Protein AF-A0A1G9TFS1-F1 (afdb_monomer_lite)

Sequence (58 aa):
MKNCEELAERVKHLEKQLKEIQSHCSHVFFETSESDVRTCIKCSYTETVFYRFPQKQS

Organism: NCBI:txid459525

Foldseek 3Di:
DVVVVVVVVVVVVVVVVLVVVVVPDPFDWDDDPPAQWTAGPPSRDIDGHPDDDDPPDD

Secondary structure (DSSP, 8-state):
-HHHHHHHHHHHHHHHHHHHHHHH----B---TT-SEEEBTTT--EEE----PPP---

Radius of gyration: 17.08 Å; chains: 1; bounding box: 48×22×40 Å

pLDDT: mean 82.31, std 14.43, range [45.56, 97.06]

Structure (mmCIF, N/CA/C/O backbone):
data_AF-A0A1G9TFS1-F1
#
_entry.id   AF-A0A1G9TFS1-F1
#
loop_
_atom_site.group_PDB
_atom_site.id
_atom_site.type_symbol
_atom_site.label_atom_id
_atom_site.label_alt_id
_atom_site.label_comp_id
_atom_site.label_asym_id
_atom_site.label_entity_id
_atom_site.label_seq_id
_atom_site.pdbx_PDB_ins_code
_atom_site.Cartn_x
_atom_site.Cartn_y
_atom_site.Cartn_z
_atom_site.occupancy
_atom_site.B_iso_or_equiv
_atom_site.auth_seq_id
_atom_site.auth_comp_id
_atom_site.auth_asym_id
_atom_site.auth_atom_id
_atom_site.pdbx_PDB_model_num
ATOM 1 N N . MET A 1 1 ? -15.740 14.575 21.257 1.00 57.31 1 MET A N 1
ATOM 2 C CA . MET A 1 1 ? -14.892 13.371 21.097 1.00 57.31 1 MET A CA 1
ATOM 3 C C . MET A 1 1 ? -15.456 12.344 20.109 1.00 57.31 1 MET A C 1
ATOM 5 O O . MET A 1 1 ? -14.649 11.795 19.381 1.00 57.31 1 MET A O 1
ATOM 9 N N . LYS A 1 2 ? -16.786 12.164 19.975 1.00 62.66 2 LYS A N 1
ATOM 10 C CA . LYS A 1 2 ? -17.420 11.210 19.027 1.00 62.66 2 LYS A CA 1
ATOM 11 C C . LYS A 1 2 ? -16.907 11.259 17.573 1.00 62.66 2 LYS A C 1
ATOM 13 O O . LYS A 1 2 ? -16.663 10.230 16.968 1.00 62.66 2 LYS A O 1
ATOM 18 N N . ASN A 1 3 ? -16.666 12.458 17.043 1.00 75.56 3 ASN A N 1
ATOM 19 C CA . ASN A 1 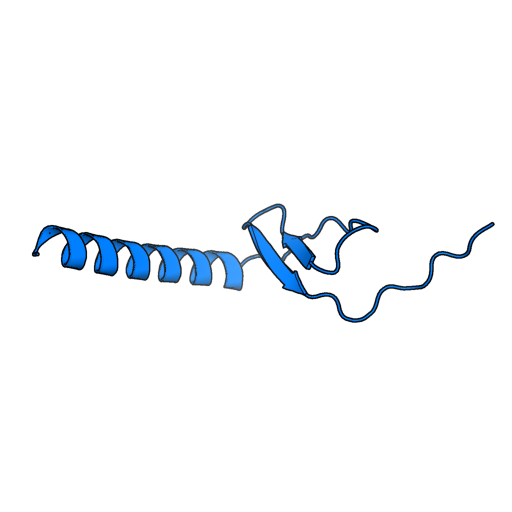3 ? -16.244 12.647 15.648 1.00 75.56 3 ASN A CA 1
ATOM 20 C C . ASN A 1 3 ? -14.821 12.104 15.366 1.00 75.56 3 ASN A C 1
ATOM 22 O O . ASN A 1 3 ? -14.518 11.665 14.262 1.00 75.56 3 ASN A O 1
ATOM 26 N N . CYS A 1 4 ? -13.939 12.094 16.376 1.00 85.81 4 CYS A N 1
ATOM 27 C CA . CYS A 1 4 ? -12.595 11.524 16.236 1.00 85.81 4 CYS A CA 1
ATOM 28 C C . CYS A 1 4 ? -12.622 9.991 16.206 1.00 85.81 4 CYS A C 1
ATOM 30 O O . CYS A 1 4 ? -11.821 9.384 15.502 1.00 85.81 4 CYS A O 1
ATOM 32 N N . GLU A 1 5 ? -13.535 9.370 16.955 1.00 91.75 5 GLU A N 1
ATOM 33 C CA . GLU A 1 5 ? -13.697 7.912 16.997 1.00 91.75 5 GLU A CA 1
ATOM 34 C C . GLU A 1 5 ? -14.292 7.394 15.682 1.00 91.75 5 GLU A C 1
ATOM 36 O O . GLU A 1 5 ? -13.777 6.440 15.104 1.00 91.75 5 GLU A O 1
ATOM 41 N N . GLU A 1 6 ? -15.303 8.084 15.148 1.00 93.38 6 GLU A N 1
ATOM 4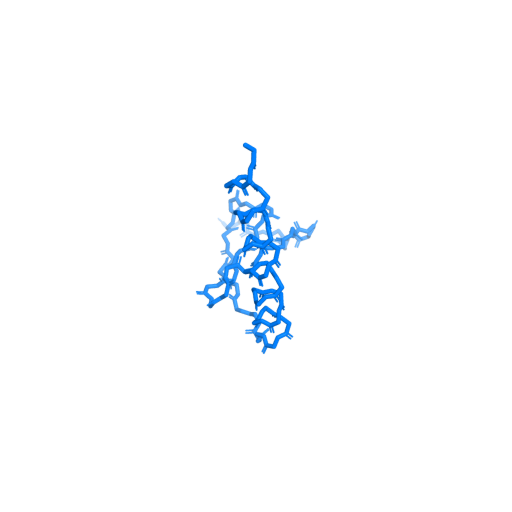2 C CA . GLU A 1 6 ? -15.892 7.773 13.837 1.00 93.38 6 GLU A CA 1
ATOM 43 C C . GLU A 1 6 ? -14.872 7.918 12.700 1.00 93.38 6 GLU A C 1
ATOM 45 O O . GLU A 1 6 ? -14.795 7.064 11.810 1.00 93.38 6 GLU A O 1
ATOM 50 N N . LEU A 1 7 ? -14.047 8.970 12.739 1.00 94.75 7 LEU A N 1
ATOM 51 C CA . LEU A 1 7 ? -12.982 9.157 11.758 1.00 94.75 7 LEU A CA 1
ATOM 52 C C . LEU A 1 7 ? -11.919 8.057 11.864 1.00 94.75 7 LEU A C 1
ATOM 54 O O . LEU A 1 7 ? -11.492 7.531 10.838 1.00 94.75 7 LEU A O 1
ATOM 58 N N . ALA A 1 8 ? -11.525 7.672 13.080 1.00 95.94 8 ALA A N 1
ATOM 59 C CA . ALA A 1 8 ? -10.547 6.609 13.299 1.00 95.94 8 ALA A CA 1
ATOM 60 C C . ALA A 1 8 ? -11.041 5.251 12.777 1.00 95.94 8 ALA A C 1
ATOM 62 O O . ALA A 1 8 ? -10.290 4.537 12.111 1.00 95.94 8 ALA A O 1
ATOM 63 N N . GLU A 1 9 ? -12.306 4.904 13.017 1.00 95.81 9 GLU A N 1
ATOM 64 C CA . GLU A 1 9 ? -12.897 3.669 12.489 1.00 95.81 9 GLU A CA 1
ATOM 65 C C . GLU A 1 9 ? -12.975 3.688 10.959 1.00 95.81 9 GLU A C 1
ATOM 67 O O . GLU A 1 9 ? -12.661 2.692 10.298 1.00 95.81 9 GLU A O 1
ATOM 72 N N . ARG A 1 10 ? -13.302 4.842 10.368 1.00 96.50 10 ARG A N 1
ATOM 73 C CA . ARG A 1 10 ? -13.302 4.997 8.911 1.00 96.50 10 ARG A CA 1
ATOM 74 C C . ARG A 1 10 ? -11.902 4.862 8.316 1.00 96.50 10 ARG A C 1
ATOM 76 O O . ARG A 1 10 ? -11.759 4.220 7.279 1.00 96.50 10 ARG A O 1
ATOM 83 N N . VAL A 1 11 ? -10.877 5.405 8.975 1.00 96.62 11 VAL A N 1
ATOM 84 C CA . VAL A 1 11 ? -9.473 5.223 8.572 1.00 96.62 11 VAL A CA 1
ATOM 85 C C . VAL A 1 11 ? -9.093 3.744 8.612 1.00 96.62 11 VAL A C 1
ATOM 87 O O . VAL A 1 11 ? -8.647 3.225 7.593 1.00 96.62 11 VAL A O 1
ATOM 90 N N . LYS A 1 12 ? -9.368 3.029 9.711 1.00 96.94 12 LYS A N 1
ATOM 91 C CA . LYS A 1 12 ? -9.086 1.582 9.804 1.00 96.94 12 LYS A CA 1
ATOM 92 C C . LYS A 1 12 ? -9.780 0.7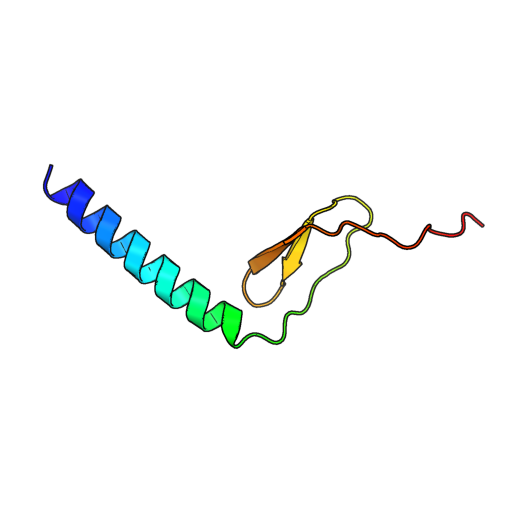79 8.706 1.00 96.94 12 LYS A C 1
ATOM 94 O O . LYS A 1 12 ? -9.205 -0.162 8.156 1.00 96.94 12 LYS A O 1
ATOM 99 N N . HIS A 1 13 ? -11.024 1.131 8.384 1.00 97.06 13 HIS A N 1
ATOM 100 C CA . HIS A 1 13 ? -11.765 0.464 7.319 1.00 97.06 13 HIS A CA 1
ATOM 101 C C . HIS A 1 13 ? -11.114 0.688 5.949 1.00 97.06 13 HIS A C 1
ATOM 103 O O . HIS A 1 13 ? -10.929 -0.264 5.190 1.00 97.06 13 HIS A O 1
ATOM 109 N N . LEU A 1 14 ? -10.717 1.926 5.653 1.00 96.19 14 LEU A N 1
ATOM 110 C CA . LEU A 1 14 ? -10.024 2.272 4.411 1.00 96.19 14 LEU A CA 1
ATOM 111 C C . LEU A 1 14 ? -8.649 1.598 4.319 1.00 96.19 14 LEU A C 1
ATOM 113 O O . LEU A 1 14 ? -8.293 1.077 3.266 1.00 96.19 14 LEU A O 1
ATOM 117 N N . GLU A 1 15 ? -7.902 1.528 5.421 1.00 95.75 15 GLU A N 1
ATOM 118 C CA . GLU A 1 15 ? -6.629 0.801 5.487 1.00 95.75 15 GLU A CA 1
ATOM 119 C C . GLU A 1 15 ? -6.805 -0.694 5.205 1.00 95.75 15 GLU A C 1
ATOM 121 O O . GLU A 1 15 ? -5.979 -1.298 4.517 1.00 95.75 15 GLU A O 1
ATOM 126 N N . LYS A 1 16 ? -7.889 -1.304 5.701 1.00 96.19 16 LYS A N 1
ATOM 127 C CA . LYS A 1 16 ? -8.211 -2.704 5.407 1.00 96.19 16 LYS A CA 1
ATOM 128 C C . LYS A 1 16 ? -8.495 -2.910 3.918 1.00 96.19 16 LYS A C 1
ATOM 130 O O . LYS A 1 16 ? -7.924 -3.818 3.320 1.00 96.19 16 LYS A O 1
ATOM 135 N N . GLN A 1 17 ? -9.325 -2.057 3.320 1.00 95.69 17 GLN A N 1
ATOM 136 C CA . GLN A 1 17 ? -9.626 -2.130 1.887 1.00 95.69 17 GLN A CA 1
ATOM 137 C C . GLN A 1 17 ? -8.366 -1.946 1.034 1.00 95.69 17 GLN A C 1
ATOM 139 O O . GLN A 1 17 ? -8.147 -2.690 0.081 1.00 95.69 17 GLN A O 1
ATOM 144 N N . LEU A 1 18 ? -7.497 -0.999 1.403 1.00 92.81 18 LEU A N 1
ATOM 145 C CA . LEU A 1 18 ? -6.216 -0.803 0.726 1.00 92.81 18 LEU A CA 1
ATOM 146 C C . LEU A 1 18 ? -5.337 -2.051 0.803 1.00 92.81 18 LEU A C 1
ATOM 148 O O . LEU A 1 18 ? -4.791 -2.459 -0.220 1.00 92.81 18 LEU A O 1
ATOM 152 N N . LYS A 1 19 ? -5.241 -2.696 1.972 1.00 92.81 19 LYS A N 1
ATOM 153 C CA . LYS A 1 19 ? -4.487 -3.950 2.129 1.00 92.81 19 LYS A CA 1
ATOM 154 C C . LYS A 1 19 ? -5.025 -5.064 1.236 1.00 92.81 19 LYS A C 1
ATOM 156 O O . LYS A 1 19 ? -4.230 -5.759 0.613 1.00 92.81 19 LYS A O 1
ATOM 161 N N . GLU A 1 20 ? -6.344 -5.211 1.139 1.00 94.19 20 GLU A N 1
ATOM 162 C CA . GLU A 1 20 ? -6.973 -6.205 0.259 1.00 94.19 20 GLU A CA 1
ATOM 163 C C . GLU A 1 20 ? -6.706 -5.912 -1.226 1.00 94.19 20 GLU A C 1
ATOM 165 O O . GLU A 1 20 ? -6.427 -6.826 -2.000 1.00 94.19 20 GLU A O 1
ATOM 170 N N . ILE A 1 21 ? -6.735 -4.646 -1.648 1.00 91.50 21 ILE A N 1
ATOM 171 C CA . ILE A 1 21 ? -6.381 -4.266 -3.025 1.00 91.50 21 ILE A CA 1
ATOM 172 C C . ILE A 1 21 ? -4.905 -4.576 -3.297 1.00 91.50 21 ILE A C 1
ATOM 174 O O . ILE A 1 21 ? -4.559 -5.142 -4.336 1.00 91.50 21 ILE A O 1
ATOM 178 N N . GLN A 1 22 ? -4.027 -4.215 -2.361 1.00 92.06 22 GLN A N 1
ATOM 179 C CA . GLN A 1 22 ? -2.588 -4.414 -2.494 1.0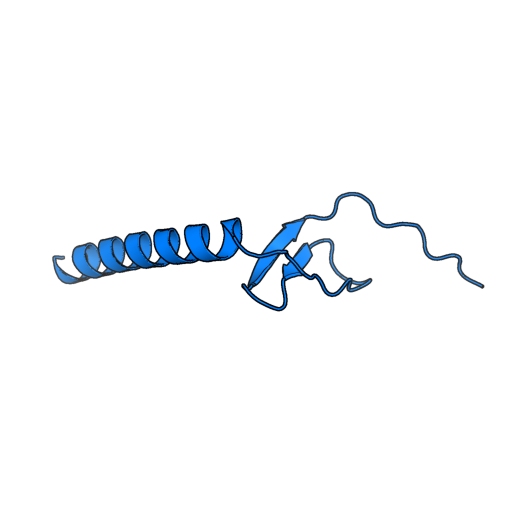0 92.06 22 GLN A CA 1
ATOM 180 C C . GLN A 1 22 ? -2.222 -5.902 -2.521 1.00 92.06 22 GLN A C 1
ATOM 182 O O . GLN A 1 22 ? -1.416 -6.282 -3.364 1.00 92.06 22 GLN A O 1
ATOM 187 N N . SER A 1 23 ? -2.862 -6.756 -1.713 1.00 91.88 23 SER A N 1
ATOM 188 C CA . SER A 1 23 ? -2.580 -8.200 -1.685 1.00 91.88 23 SER A CA 1
ATOM 189 C C . SER A 1 23 ? -2.930 -8.929 -2.984 1.00 91.88 23 SER A C 1
ATOM 191 O O . SER A 1 23 ? -2.342 -9.964 -3.280 1.00 91.88 23 SER A O 1
ATOM 193 N N . HIS A 1 24 ? -3.885 -8.410 -3.759 1.00 92.88 24 HIS A N 1
ATOM 194 C CA . HIS A 1 24 ? -4.268 -8.978 -5.056 1.00 92.88 24 HIS A CA 1
ATOM 195 C C . HIS A 1 24 ? -3.565 -8.300 -6.239 1.00 92.88 24 HIS A C 1
ATOM 197 O O . HIS A 1 24 ? -3.730 -8.715 -7.388 1.00 92.88 24 HIS A O 1
ATOM 203 N N . CYS A 1 25 ? -2.782 -7.250 -5.992 1.00 90.88 25 CYS A N 1
ATOM 204 C CA . CYS A 1 25 ? -2.088 -6.537 -7.046 1.00 90.88 25 CYS A CA 1
ATOM 205 C C . CYS A 1 25 ? -0.825 -7.296 -7.464 1.00 90.88 25 CYS A C 1
ATOM 207 O O . CYS A 1 25 ? 0.100 -7.477 -6.678 1.00 90.88 25 CYS A O 1
ATOM 209 N N . SER A 1 26 ? -0.708 -7.631 -8.750 1.00 91.75 26 SER A N 1
ATOM 210 C CA . SER A 1 26 ? 0.593 -7.954 -9.346 1.00 91.75 26 SER A CA 1
ATOM 211 C C . SER A 1 26 ? 1.411 -6.666 -9.440 1.00 91.75 26 SER A C 1
ATOM 213 O O . SER A 1 26 ? 1.292 -5.917 -10.423 1.00 91.75 26 SER A O 1
ATOM 215 N N . HIS A 1 27 ? 2.142 -6.356 -8.366 1.00 89.44 27 HIS A N 1
ATOM 216 C CA . HIS A 1 27 ? 2.860 -5.098 -8.211 1.00 89.44 27 HIS A CA 1
ATOM 217 C C . HIS A 1 27 ? 3.802 -4.846 -9.389 1.00 89.44 27 HIS A C 1
ATOM 219 O O . HIS A 1 27 ? 4.623 -5.682 -9.756 1.00 89.44 27 HIS A O 1
ATOM 225 N N . VAL A 1 28 ? 3.654 -3.666 -9.985 1.00 88.44 28 VAL A N 1
ATOM 226 C CA . VAL A 1 28 ? 4.551 -3.141 -11.013 1.00 88.44 28 VAL A CA 1
ATOM 227 C C . VAL A 1 28 ? 5.185 -1.890 -10.442 1.00 88.44 28 VAL A C 1
ATOM 229 O O . VAL A 1 28 ? 4.475 -0.939 -10.106 1.00 88.44 28 VAL A O 1
ATOM 232 N N . PHE A 1 29 ? 6.502 -1.919 -10.306 1.00 86.56 29 PHE A N 1
ATOM 233 C CA . PHE A 1 29 ? 7.287 -0.826 -9.759 1.00 86.56 29 PHE A CA 1
ATOM 234 C C . PHE A 1 29 ? 8.036 -0.118 -10.876 1.00 86.56 29 PHE A C 1
ATOM 236 O O . PHE A 1 29 ? 8.508 -0.757 -11.814 1.00 86.56 29 PHE A O 1
ATOM 243 N N . PHE A 1 30 ? 8.158 1.199 -10.751 1.00 76.38 30 PHE A N 1
ATOM 244 C CA . PHE A 1 30 ? 9.126 1.955 -11.529 1.00 76.38 30 PHE A CA 1
ATOM 245 C C . PHE A 1 30 ? 10.414 2.023 -10.706 1.00 76.38 30 PHE A C 1
ATOM 247 O O . PHE A 1 30 ? 10.409 2.576 -9.605 1.00 76.38 30 PHE A O 1
ATOM 254 N N . GLU A 1 31 ? 11.492 1.403 -11.184 1.00 68.81 31 GLU A N 1
ATOM 255 C CA . GLU A 1 31 ? 12.797 1.515 -10.531 1.00 68.81 31 GLU A CA 1
ATOM 256 C C . GLU A 1 31 ? 13.342 2.924 -10.758 1.00 68.81 31 GLU A C 1
ATOM 258 O O . GLU A 1 31 ? 13.706 3.292 -11.873 1.00 68.81 31 GLU A O 1
ATOM 263 N N . THR A 1 32 ? 13.394 3.726 -9.696 1.00 66.50 32 THR A N 1
ATOM 264 C CA . THR A 1 32 ? 14.149 4.975 -9.708 1.00 66.50 32 THR A CA 1
ATOM 265 C C . THR A 1 32 ? 15.523 4.720 -9.102 1.00 66.50 32 THR A C 1
ATOM 267 O O . THR A 1 32 ? 15.675 4.168 -8.012 1.00 66.50 32 THR A O 1
ATOM 270 N N . SER A 1 33 ? 16.565 5.141 -9.813 1.00 63.47 33 SER A N 1
ATOM 271 C CA . SER A 1 33 ? 17.964 5.034 -9.376 1.00 63.47 33 SER A CA 1
ATOM 272 C C . SER A 1 33 ? 18.278 5.886 -8.139 1.00 63.47 33 SER A C 1
ATOM 274 O O . SER A 1 33 ? 19.387 5.825 -7.619 1.00 63.47 33 SER A O 1
ATOM 276 N N . GLU A 1 34 ? 17.313 6.643 -7.617 1.00 69.44 34 GLU A N 1
ATOM 277 C CA . GLU A 1 34 ? 17.538 7.701 -6.627 1.00 69.44 34 GLU A CA 1
ATOM 278 C C . GLU A 1 34 ? 16.982 7.392 -5.230 1.00 69.44 34 GLU A C 1
ATOM 280 O O . GLU A 1 34 ? 17.332 8.084 -4.281 1.00 69.44 34 GLU A O 1
ATOM 285 N N . SER A 1 35 ? 16.165 6.344 -5.055 1.00 71.00 35 SER A N 1
ATOM 286 C CA . SER A 1 35 ? 15.535 6.046 -3.759 1.00 71.00 35 SER A CA 1
ATOM 287 C C . SER A 1 35 ? 15.549 4.559 -3.422 1.00 71.00 35 SER A C 1
ATOM 289 O O . SER A 1 35 ? 15.298 3.718 -4.280 1.00 71.00 35 SER A O 1
ATOM 291 N N . ASP A 1 36 ? 15.834 4.231 -2.157 1.00 82.56 36 ASP A N 1
ATOM 292 C CA . ASP A 1 36 ? 15.748 2.859 -1.632 1.00 82.56 36 ASP A CA 1
ATOM 293 C C . ASP A 1 36 ? 14.295 2.427 -1.419 1.00 82.56 36 ASP A C 1
ATOM 295 O O . ASP A 1 36 ? 14.035 1.400 -0.806 1.00 82.56 36 ASP A O 1
ATOM 299 N N . VAL A 1 37 ? 13.332 3.209 -1.906 1.00 83.81 37 VAL A N 1
ATOM 300 C CA . VAL A 1 37 ? 11.909 2.913 -1.848 1.00 83.81 37 VAL A CA 1
ATOM 301 C C . VAL A 1 37 ? 11.359 2.902 -3.261 1.00 83.81 37 VAL A C 1
ATOM 303 O O . VAL A 1 37 ? 11.519 3.863 -4.015 1.00 83.81 37 VAL A O 1
ATOM 306 N N . ARG A 1 38 ? 10.645 1.831 -3.602 1.00 86.06 38 ARG A N 1
ATOM 307 C CA . ARG A 1 38 ? 9.874 1.754 -4.842 1.00 86.06 38 ARG A CA 1
ATOM 308 C C . ARG A 1 38 ? 8.388 1.737 -4.538 1.00 86.06 38 ARG A C 1
ATOM 310 O O . ARG A 1 38 ? 7.939 1.096 -3.591 1.00 86.06 38 ARG A O 1
ATOM 317 N N . THR A 1 39 ? 7.632 2.461 -5.356 1.00 88.38 39 THR A N 1
ATOM 318 C CA . THR A 1 39 ? 6.176 2.574 -5.232 1.00 88.38 39 THR A CA 1
ATOM 319 C C . THR A 1 39 ? 5.514 1.903 -6.423 1.00 88.38 39 THR A C 1
ATOM 321 O O . THR A 1 39 ? 5.910 2.116 -7.572 1.00 88.38 39 THR A O 1
ATOM 324 N N . CYS A 1 40 ? 4.513 1.068 -6.165 1.00 89.88 40 CYS A N 1
ATOM 325 C CA . CYS A 1 40 ? 3.748 0.427 -7.215 1.00 89.88 40 CYS A CA 1
ATOM 326 C C . CYS A 1 40 ? 2.866 1.461 -7.919 1.00 89.88 40 CYS A C 1
ATOM 328 O O . CYS A 1 40 ? 2.049 2.119 -7.281 1.00 89.88 40 CYS A O 1
ATOM 330 N N . ILE A 1 41 ? 2.955 1.537 -9.246 1.00 89.06 41 ILE A N 1
ATOM 331 C CA . ILE A 1 41 ? 2.196 2.515 -10.044 1.00 89.06 41 ILE A CA 1
ATOM 332 C C . ILE A 1 41 ? 0.679 2.263 -10.043 1.00 89.06 41 ILE A C 1
ATOM 334 O O . ILE A 1 41 ? -0.092 3.143 -10.404 1.00 89.06 41 ILE A O 1
ATOM 338 N N . LYS A 1 42 ? 0.249 1.045 -9.681 1.00 91.00 42 LYS A N 1
ATOM 339 C CA . LYS A 1 42 ? -1.160 0.624 -9.738 1.00 91.00 42 LYS A CA 1
ATOM 340 C C . LYS A 1 42 ? -1.897 0.847 -8.420 1.00 91.00 42 LYS A C 1
ATOM 342 O O . LYS A 1 42 ? -3.045 1.267 -8.428 1.00 91.00 42 LYS A O 1
ATOM 347 N N . CYS A 1 43 ? -1.257 0.509 -7.300 1.00 90.12 43 CYS A N 1
ATOM 348 C CA . CYS A 1 43 ? -1.902 0.456 -5.982 1.00 90.12 43 CYS A CA 1
ATOM 349 C C . CYS A 1 43 ? -1.158 1.247 -4.900 1.00 90.12 43 CYS A C 1
ATOM 351 O O . CYS A 1 43 ? -1.487 1.131 -3.717 1.00 90.12 43 CYS A O 1
ATOM 353 N N . SER A 1 44 ? -0.127 2.000 -5.291 1.00 89.12 44 SER A N 1
ATOM 354 C CA . SER A 1 44 ? 0.696 2.825 -4.403 1.00 89.12 44 SER A CA 1
ATOM 355 C C . SER A 1 44 ? 1.352 2.065 -3.245 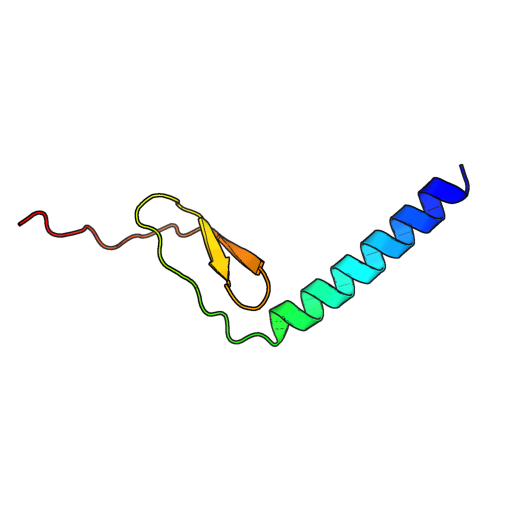1.00 89.12 44 SER A C 1
ATOM 357 O O . SER A 1 44 ? 1.766 2.674 -2.265 1.00 89.12 44 SER A O 1
ATOM 359 N N . TYR A 1 45 ? 1.459 0.735 -3.342 1.00 90.00 45 TYR A N 1
ATOM 360 C CA . TYR A 1 45 ? 2.207 -0.075 -2.385 1.00 90.00 45 TYR A CA 1
ATOM 361 C C . TYR A 1 45 ? 3.686 0.308 -2.420 1.00 90.00 45 TYR A C 1
ATOM 363 O O . TYR A 1 45 ? 4.274 0.368 -3.501 1.00 90.00 45 TYR A O 1
ATOM 371 N N . THR A 1 46 ? 4.273 0.565 -1.257 1.00 88.38 46 THR A N 1
ATOM 372 C CA . THR A 1 46 ? 5.675 0.950 -1.098 1.00 88.38 46 THR A CA 1
ATOM 373 C C . THR A 1 46 ? 6.473 -0.188 -0.488 1.00 88.38 46 THR A C 1
ATOM 375 O O . THR A 1 46 ? 6.052 -0.801 0.491 1.00 88.38 46 THR A O 1
ATOM 378 N N . GLU A 1 47 ? 7.659 -0.443 -1.030 1.00 87.56 47 GLU A N 1
ATOM 379 C CA . GLU A 1 47 ? 8.613 -1.362 -0.414 1.00 87.56 47 GLU A CA 1
ATOM 380 C C . GLU A 1 47 ? 10.042 -0.840 -0.490 1.00 87.56 47 GLU A C 1
ATOM 382 O O . GLU A 1 47 ? 10.419 -0.124 -1.424 1.00 87.56 47 GLU A O 1
ATOM 387 N N . THR A 1 48 ? 10.828 -1.209 0.520 1.00 86.19 48 THR A N 1
ATOM 388 C CA . THR A 1 48 ? 12.240 -0.851 0.626 1.00 86.19 48 THR A CA 1
ATOM 389 C C . THR A 1 48 ? 13.095 -1.856 -0.138 1.00 86.19 48 THR A C 1
ATOM 391 O O . THR A 1 48 ? 12.965 -3.067 0.041 1.00 86.19 48 THR A O 1
ATOM 394 N N . VAL A 1 49 ? 13.999 -1.356 -0.973 1.00 81.31 49 VAL A N 1
ATOM 395 C CA . VAL A 1 49 ? 14.922 -2.145 -1.787 1.00 81.31 49 VAL A CA 1
ATOM 396 C C . VAL A 1 49 ? 16.295 -2.142 -1.120 1.00 81.31 49 VAL A C 1
ATOM 398 O O . VAL A 1 49 ? 16.951 -1.111 -1.052 1.00 81.31 49 VAL A O 1
ATOM 401 N N . PHE A 1 50 ? 16.749 -3.305 -0.646 1.00 71.19 50 PHE A N 1
ATOM 402 C CA . PHE A 1 50 ? 18.035 -3.445 0.061 1.00 71.19 50 PHE A CA 1
ATOM 403 C C . PHE A 1 50 ? 19.225 -3.769 -0.854 1.00 71.19 50 PHE A C 1
ATOM 405 O O . PHE A 1 50 ? 20.373 -3.661 -0.435 1.00 71.19 50 PHE A O 1
ATOM 412 N N . TYR A 1 51 ? 18.966 -4.159 -2.104 1.00 64.62 51 TYR A N 1
ATOM 413 C CA . TYR A 1 51 ? 19.999 -4.497 -3.079 1.00 64.62 51 TYR A CA 1
ATOM 414 C C . TYR A 1 51 ? 19.658 -3.868 -4.425 1.00 64.62 51 TYR A C 1
ATOM 416 O O . TYR A 1 51 ? 18.675 -4.251 -5.058 1.00 64.62 51 TYR A O 1
ATOM 424 N N . ARG A 1 52 ? 20.482 -2.918 -4.874 1.00 61.50 52 ARG A N 1
ATOM 425 C CA . ARG A 1 52 ? 20.453 -2.420 -6.253 1.00 61.50 52 ARG A CA 1
ATOM 426 C C . ARG A 1 52 ? 21.660 -2.969 -6.997 1.00 61.50 52 ARG A C 1
ATOM 428 O O . ARG A 1 52 ? 22.776 -2.930 -6.480 1.00 61.50 52 ARG A O 1
ATOM 435 N N . PHE A 1 53 ? 21.442 -3.498 -8.198 1.00 56.53 53 PHE A N 1
ATOM 436 C CA . PHE A 1 53 ? 22.546 -3.895 -9.067 1.00 56.53 53 PHE A CA 1
ATOM 437 C C . PHE A 1 53 ? 23.417 -2.660 -9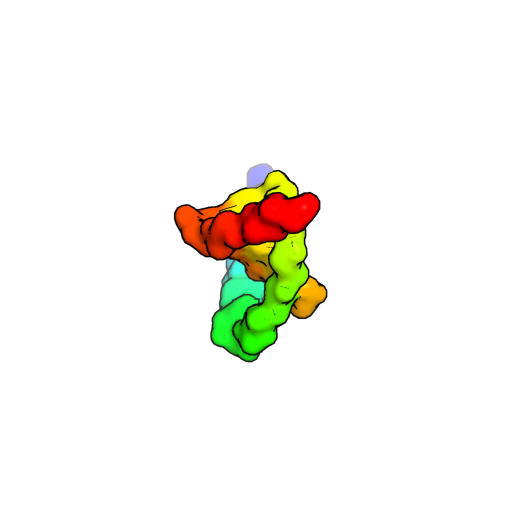.353 1.00 56.53 53 PHE A C 1
ATOM 439 O O . PHE A 1 53 ? 22.870 -1.619 -9.726 1.00 56.53 53 PHE A O 1
ATOM 446 N N . PRO A 1 54 ? 24.750 -2.729 -9.173 1.00 56.59 54 PRO A N 1
ATOM 447 C CA . PRO A 1 54 ? 25.616 -1.598 -9.463 1.00 56.59 54 PRO A CA 1
ATOM 448 C C . PRO A 1 54 ? 25.513 -1.262 -10.951 1.00 56.59 54 PRO A C 1
ATOM 450 O O . PRO A 1 54 ? 25.741 -2.119 -11.809 1.00 56.59 54 PRO A O 1
ATOM 453 N N . GLN A 1 55 ? 25.158 -0.015 -11.266 1.00 57.81 55 GLN A N 1
ATOM 454 C CA . GLN A 1 55 ? 25.219 0.468 -12.639 1.00 57.81 55 GLN A CA 1
ATOM 455 C C . GLN A 1 55 ? 26.688 0.445 -13.073 1.00 57.81 55 GLN A C 1
ATOM 457 O O . GLN A 1 55 ? 27.531 1.095 -12.454 1.00 57.81 55 GLN A O 1
ATOM 462 N N . LYS A 1 56 ? 27.012 -0.331 -14.117 1.00 51.91 56 LYS A N 1
ATOM 463 C CA . LYS A 1 56 ? 28.307 -0.219 -14.795 1.00 51.91 56 LYS A CA 1
ATOM 464 C C . LYS A 1 56 ? 28.400 1.199 -15.357 1.00 51.91 56 LYS A C 1
ATOM 466 O O . LYS A 1 56 ? 27.771 1.493 -16.368 1.00 51.91 56 LYS A O 1
ATOM 471 N N . GLN A 1 57 ? 29.162 2.060 -14.687 1.00 50.41 57 GLN A N 1
ATOM 472 C CA . GLN A 1 57 ? 29.636 3.308 -15.277 1.00 50.41 57 GLN A CA 1
ATOM 473 C C . GLN A 1 57 ? 30.456 2.920 -16.514 1.00 50.41 57 GLN A C 1
ATOM 475 O O . GLN A 1 57 ? 31.434 2.181 -16.391 1.00 50.41 57 GLN A O 1
ATOM 480 N N . SER A 1 58 ? 29.967 3.306 -17.694 1.00 45.56 58 SER A N 1
ATOM 481 C CA . SER A 1 58 ? 30.699 3.214 -18.964 1.00 45.56 58 SER A CA 1
ATOM 482 C C . SER A 1 58 ? 31.369 4.544 -19.249 1.00 45.56 58 SER A C 1
ATOM 484 O O . SER A 1 58 ? 30.746 5.574 -18.906 1.00 45.56 58 SER A O 1
#